Protein AF-A0A5V5UMH5-F1 (afdb_monomer_lite)

Sequence (50 aa):
MSIKQEEYSFYYKVKNERARKRLGFKAGFFWCTAKKQSLALSRGELAMDA

Secondary structure (DSSP, 8-state):
-----EEEEEEEE-S-HHHHHHH--SEEEEEEEESSHHHHHHHHHHHH--

Organism: NCBI:txid1151001

Radius of gyration: 13.34 Å; chains: 1; bounding box: 34×12×37 Å

Structure (mmCIF, N/CA/C/O backbone):
data_AF-A0A5V5UMH5-F1
#
_entry.id   AF-A0A5V5UMH5-F1
#
loop_
_atom_site.group_PDB
_atom_site.id
_atom_site.type_symbol
_atom_site.label_atom_id
_atom_site.label_alt_id
_atom_site.label_comp_id
_atom_site.label_asym_id
_atom_site.label_entity_id
_atom_site.label_seq_id
_atom_site.pdbx_PDB_ins_code
_atom_site.Cartn_x
_atom_site.Cartn_y
_atom_site.Cartn_z
_atom_site.occupancy
_atom_site.B_iso_or_equiv
_atom_site.auth_seq_id
_atom_site.auth_comp_id
_atom_site.auth_asym_id
_atom_site.auth_atom_id
_atom_site.pdbx_PDB_model_num
ATOM 1 N N . MET A 1 1 ? -19.551 -1.977 23.073 1.00 49.78 1 MET A N 1
ATOM 2 C CA . MET A 1 1 ? -19.450 -0.922 22.038 1.00 49.78 1 MET A CA 1
ATOM 3 C C . MET 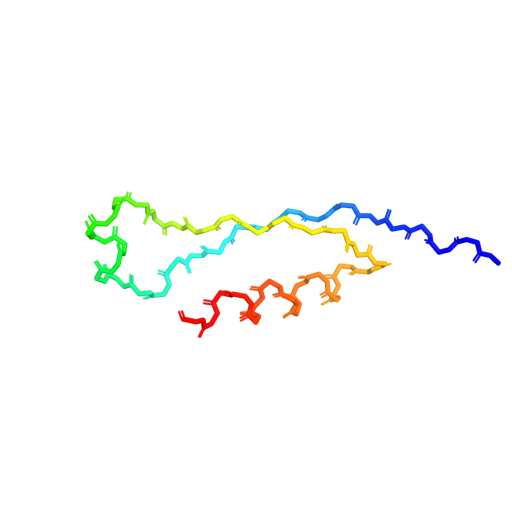A 1 1 ? -18.864 -1.538 20.777 1.00 49.78 1 MET A C 1
ATOM 5 O O . MET A 1 1 ? -17.789 -2.119 20.863 1.00 49.78 1 MET A O 1
ATOM 9 N N . SER A 1 2 ? -19.567 -1.476 19.641 1.00 70.12 2 SER A N 1
ATOM 10 C CA . SER A 1 2 ? -19.011 -1.937 18.362 1.00 70.12 2 SER A CA 1
ATOM 11 C C . SER A 1 2 ? -17.873 -1.003 17.961 1.00 70.12 2 SER A C 1
ATOM 13 O O . SER A 1 2 ? -18.076 0.206 17.845 1.00 70.12 2 SER A O 1
ATOM 15 N N . ILE A 1 3 ? -16.662 -1.540 17.830 1.00 75.12 3 ILE A N 1
ATOM 16 C CA . ILE A 1 3 ? -15.524 -0.746 17.377 1.00 75.12 3 ILE A CA 1
ATOM 17 C C . ILE A 1 3 ? -15.695 -0.576 15.872 1.00 75.12 3 ILE A C 1
ATOM 19 O O . ILE A 1 3 ? -15.499 -1.536 15.125 1.00 75.12 3 ILE A O 1
ATOM 23 N N . LYS A 1 4 ? -16.085 0.630 15.446 1.00 84.06 4 LYS A N 1
ATOM 24 C CA . LYS A 1 4 ? -16.191 0.969 14.027 1.00 84.06 4 LYS A CA 1
ATOM 25 C C . LYS A 1 4 ? -14.824 0.761 13.378 1.00 84.06 4 LYS A C 1
ATOM 27 O O . LYS A 1 4 ? -13.816 1.270 13.863 1.00 84.06 4 LYS A O 1
ATOM 32 N N . GLN A 1 5 ? -14.798 -0.070 12.344 1.00 88.62 5 GLN A N 1
ATOM 33 C CA . GLN A 1 5 ? -13.645 -0.197 11.467 1.00 88.62 5 GLN A CA 1
ATOM 34 C C . GLN A 1 5 ? -13.809 0.822 10.346 1.00 88.62 5 GLN A C 1
ATOM 36 O O . GLN A 1 5 ? -14.915 1.008 9.842 1.00 88.62 5 GLN A O 1
ATOM 41 N N . GLU A 1 6 ? -12.717 1.476 9.990 1.00 92.06 6 GLU A N 1
ATOM 42 C CA . GLU A 1 6 ? -12.637 2.434 8.897 1.00 92.06 6 GLU A CA 1
ATOM 43 C C . GLU A 1 6 ? -11.793 1.838 7.775 1.00 92.06 6 GLU A C 1
ATOM 45 O O . GLU A 1 6 ? -10.871 1.051 8.018 1.00 92.06 6 GLU A O 1
ATOM 50 N N . GLU A 1 7 ? -12.124 2.201 6.542 1.00 94.62 7 GLU A N 1
ATOM 51 C CA . GLU A 1 7 ? -11.310 1.875 5.380 1.00 94.62 7 GLU A CA 1
ATOM 52 C C . GLU A 1 7 ? -10.191 2.899 5.231 1.00 94.62 7 GLU A C 1
ATOM 54 O O . GLU A 1 7 ? -10.424 4.106 5.238 1.00 94.62 7 GLU A O 1
ATOM 59 N N . TYR A 1 8 ? -8.970 2.400 5.064 1.00 94.06 8 TYR A N 1
ATOM 60 C CA . TYR A 1 8 ? -7.802 3.219 4.798 1.00 94.06 8 TYR A CA 1
ATOM 61 C C . TYR A 1 8 ? -7.122 2.766 3.517 1.00 94.06 8 TYR A C 1
ATOM 63 O O . TYR A 1 8 ? -6.828 1.583 3.326 1.00 94.06 8 TYR A O 1
ATOM 71 N N . SER A 1 9 ? -6.818 3.742 2.674 1.00 92.56 9 SER A N 1
ATOM 72 C CA . SER A 1 9 ? -6.061 3.574 1.444 1.00 92.56 9 SER A CA 1
ATOM 73 C C . SER A 1 9 ? -4.766 4.368 1.507 1.00 92.56 9 SER A C 1
ATOM 75 O O . SER A 1 9 ? -4.786 5.570 1.782 1.00 92.56 9 SER A O 1
ATOM 77 N N . PHE A 1 10 ? -3.651 3.71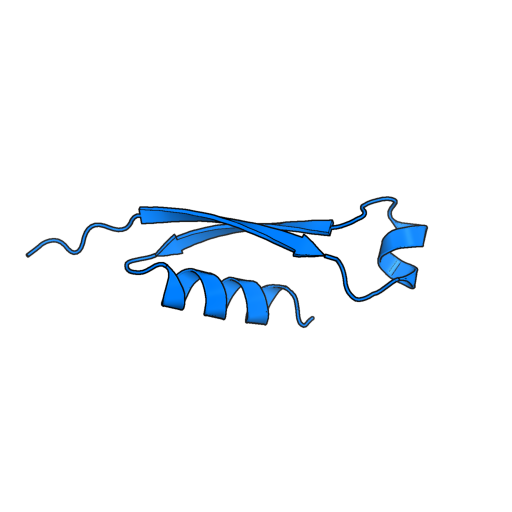9 1.193 1.00 91.69 10 PHE A N 1
ATOM 78 C CA . PHE A 1 10 ? -2.330 4.326 1.215 1.00 91.69 10 PHE A CA 1
ATOM 79 C C . PHE A 1 10 ? -1.593 4.105 -0.097 1.00 91.69 10 PHE A C 1
ATOM 81 O O . PHE A 1 10 ? -1.679 3.051 -0.730 1.00 91.69 10 PHE A O 1
ATOM 88 N N . TYR A 1 11 ? -0.816 5.115 -0.468 1.00 90.38 11 TYR A N 1
ATOM 89 C CA . TYR A 1 11 ? 0.077 5.085 -1.612 1.00 90.38 11 TYR A CA 1
ATOM 90 C C . TYR A 1 11 ? 1.520 4.983 -1.119 1.00 90.38 11 TYR A C 1
ATOM 92 O O . TYR A 1 11 ? 2.015 5.888 -0.446 1.00 90.38 11 TYR A O 1
ATOM 100 N N . TYR A 1 12 ? 2.202 3.896 -1.473 1.00 86.62 12 TYR A N 1
ATOM 101 C CA . TYR A 1 12 ? 3.581 3.639 -1.070 1.00 86.62 12 TYR A CA 1
ATOM 102 C C . TYR A 1 12 ? 4.500 3.633 -2.282 1.00 86.62 12 TYR A C 1
ATOM 104 O O . TYR A 1 12 ? 4.323 2.864 -3.229 1.00 86.62 12 TYR A O 1
ATOM 112 N N . LYS A 1 13 ? 5.543 4.463 -2.249 1.00 83.62 13 LYS A N 1
ATOM 113 C CA . LYS A 1 13 ? 6.573 4.436 -3.287 1.00 83.62 13 LYS A CA 1
ATOM 114 C C . LYS A 1 13 ? 7.319 3.107 -3.213 1.00 83.62 13 LYS A C 1
ATOM 116 O O . LYS A 1 13 ? 7.808 2.720 -2.156 1.00 83.62 13 LYS A O 1
ATOM 121 N N . VAL A 1 14 ? 7.447 2.432 -4.351 1.00 79.62 14 VAL A N 1
ATOM 122 C CA . VAL A 1 14 ? 8.194 1.174 -4.416 1.00 79.62 14 VAL A CA 1
ATOM 123 C C . VAL A 1 14 ? 9.668 1.490 -4.218 1.00 79.62 14 VAL A C 1
ATOM 125 O O . VAL A 1 14 ? 10.274 2.196 -5.032 1.00 79.62 14 VAL A O 1
ATOM 128 N N . LYS A 1 15 ? 10.230 0.980 -3.118 1.00 80.94 15 LYS A N 1
ATOM 129 C CA . LYS A 1 15 ? 11.639 1.177 -2.757 1.00 80.94 15 LYS A CA 1
ATOM 130 C C . LYS A 1 15 ? 12.568 0.490 -3.763 1.00 80.94 15 LYS A C 1
ATOM 132 O O . LYS A 1 15 ? 13.620 1.021 -4.105 1.00 80.94 15 LYS A O 1
ATOM 137 N N . ASN A 1 16 ? 12.152 -0.660 -4.295 1.00 81.81 16 ASN A N 1
ATOM 138 C CA . ASN A 1 16 ? 12.944 -1.431 -5.245 1.00 81.81 16 ASN A CA 1
ATOM 139 C C . ASN A 1 16 ? 12.889 -0.832 -6.663 1.00 81.81 16 ASN A C 1
ATOM 141 O O . ASN A 1 16 ? 11.970 -1.090 -7.445 1.00 81.81 16 ASN A O 1
ATOM 145 N N . GLU A 1 17 ? 13.914 -0.061 -7.028 1.00 82.62 17 GLU A N 1
ATOM 146 C CA . GLU A 1 17 ? 14.009 0.575 -8.348 1.00 82.62 17 GLU A CA 1
ATOM 147 C C . GLU A 1 17 ? 14.034 -0.416 -9.518 1.00 82.62 17 GLU A C 1
ATOM 149 O O . GLU A 1 17 ? 13.537 -0.106 -10.603 1.00 82.62 17 GLU A O 1
ATOM 154 N N . ARG A 1 18 ? 14.603 -1.610 -9.317 1.00 83.00 18 ARG A N 1
ATOM 155 C CA . ARG A 1 18 ? 14.706 -2.635 -10.361 1.00 83.00 18 ARG A CA 1
ATOM 156 C C . ARG A 1 18 ? 13.338 -3.238 -10.663 1.00 83.00 18 ARG A C 1
ATOM 158 O O . ARG A 1 18 ? 12.981 -3.370 -11.831 1.00 83.00 18 ARG A O 1
ATOM 165 N N . ALA A 1 19 ? 12.559 -3.541 -9.625 1.00 79.81 19 ALA A N 1
ATOM 166 C CA . ALA A 1 19 ? 11.170 -3.973 -9.765 1.00 79.81 19 ALA A CA 1
ATOM 167 C C . ALA A 1 19 ? 10.311 -2.872 -10.407 1.00 79.81 19 ALA A C 1
ATOM 169 O O . ALA A 1 19 ? 9.593 -3.153 -11.364 1.00 79.81 19 ALA A O 1
ATOM 170 N N . ARG A 1 20 ? 10.478 -1.615 -9.965 1.00 83.56 20 ARG A N 1
ATOM 171 C CA . ARG A 1 20 ? 9.814 -0.427 -10.531 1.00 83.56 20 ARG A CA 1
ATOM 172 C C . ARG A 1 20 ? 10.036 -0.304 -12.041 1.00 83.56 20 ARG A C 1
ATOM 174 O O . ARG A 1 20 ? 9.094 -0.093 -12.796 1.00 83.56 20 ARG A O 1
ATOM 181 N N . LYS A 1 21 ? 11.288 -0.451 -12.492 1.00 85.12 21 LYS A N 1
ATOM 182 C CA . LYS A 1 21 ? 11.657 -0.376 -13.917 1.00 85.12 21 LYS A CA 1
ATOM 183 C C . LYS A 1 21 ? 11.166 -1.584 -14.717 1.00 85.12 21 LYS A C 1
ATOM 185 O O . LYS A 1 21 ? 10.689 -1.403 -15.827 1.00 85.12 21 LYS A O 1
ATOM 190 N N . ARG A 1 22 ? 11.268 -2.798 -14.163 1.00 88.25 22 ARG A N 1
ATOM 191 C CA . ARG A 1 22 ? 10.862 -4.038 -14.849 1.00 88.25 22 ARG A CA 1
ATOM 192 C C . ARG A 1 22 ? 9.350 -4.139 -15.033 1.00 88.25 22 ARG A C 1
ATOM 194 O O . ARG A 1 22 ? 8.898 -4.604 -16.068 1.00 88.25 22 ARG A O 1
ATOM 201 N N . LEU A 1 23 ? 8.592 -3.762 -14.009 1.00 83.94 23 LEU A N 1
ATOM 202 C CA . LEU A 1 23 ? 7.141 -3.945 -13.965 1.00 83.94 23 LEU A CA 1
ATOM 203 C C . LEU A 1 23 ? 6.373 -2.665 -14.331 1.00 83.94 23 LEU A C 1
ATOM 205 O O . LEU A 1 23 ? 5.154 -2.695 -14.444 1.00 83.94 23 LEU A O 1
ATOM 209 N N . GLY A 1 24 ? 7.067 -1.536 -14.506 1.00 83.69 24 GLY A N 1
ATOM 210 C CA . GLY A 1 24 ? 6.493 -0.283 -15.003 1.00 83.69 24 GLY A CA 1
ATOM 211 C C . GLY A 1 24 ? 5.633 0.498 -14.002 1.00 83.69 24 GLY A C 1
ATOM 212 O O . GLY A 1 24 ? 5.229 1.620 -14.303 1.00 83.69 24 GLY A O 1
ATOM 213 N N . PHE A 1 25 ? 5.373 -0.027 -12.802 1.00 82.62 25 PHE A N 1
ATOM 214 C CA . PHE A 1 25 ? 4.637 0.695 -11.764 1.00 82.62 25 PHE A CA 1
ATOM 215 C C . PHE A 1 25 ? 5.577 1.526 -10.888 1.00 82.62 25 PHE A C 1
ATOM 217 O O 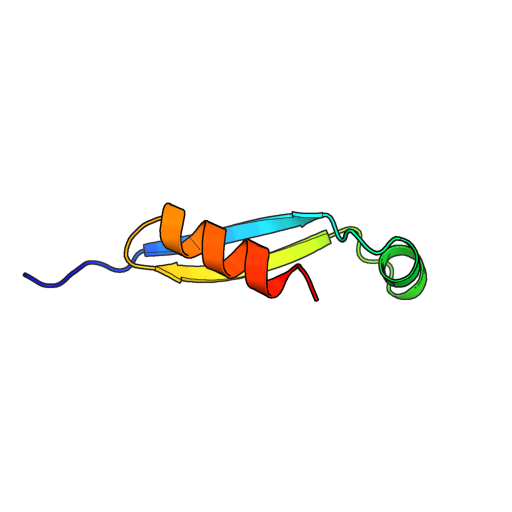. PHE A 1 25 ? 6.626 1.053 -10.464 1.00 82.62 25 PHE A O 1
ATOM 224 N N . LYS A 1 26 ? 5.201 2.779 -10.592 1.00 78.81 26 LYS A N 1
ATOM 225 C CA . LYS A 1 26 ? 6.006 3.709 -9.771 1.00 78.81 26 LYS A CA 1
ATOM 226 C C . LYS A 1 26 ? 5.814 3.515 -8.260 1.00 78.81 26 LYS A C 1
ATOM 228 O O . LYS A 1 26 ? 6.660 3.950 -7.476 1.00 78.81 26 LYS A O 1
ATOM 233 N N . ALA A 1 27 ? 4.719 2.876 -7.864 1.00 83.38 27 ALA A N 1
ATOM 234 C CA . ALA A 1 27 ? 4.278 2.729 -6.484 1.00 83.38 27 ALA A CA 1
ATOM 235 C C . ALA A 1 27 ? 3.298 1.560 -6.338 1.00 83.38 27 ALA A C 1
ATOM 237 O O . ALA A 1 27 ? 2.727 1.109 -7.331 1.00 83.38 27 ALA A O 1
ATOM 238 N N . GLY A 1 28 ? 3.122 1.104 -5.101 1.00 84.94 28 GLY A N 1
ATOM 239 C CA . GLY A 1 28 ? 2.091 0.159 -4.695 1.00 84.94 28 GLY A CA 1
ATOM 240 C C . GLY A 1 28 ? 0.953 0.879 -3.977 1.00 84.94 28 GLY A C 1
ATOM 241 O O . GLY A 1 28 ? 1.157 1.912 -3.332 1.00 84.94 28 GLY A O 1
ATOM 242 N N . PHE A 1 29 ? -0.245 0.322 -4.097 1.00 87.81 29 PHE A N 1
ATOM 243 C CA . PHE A 1 29 ? -1.415 0.761 -3.351 1.00 87.81 29 PHE A CA 1
ATOM 244 C C . PHE A 1 29 ? -1.720 -0.271 -2.271 1.00 87.81 29 PHE A C 1
ATOM 246 O O . PHE A 1 29 ? -1.758 -1.467 -2.556 1.00 87.81 29 PHE A O 1
ATOM 253 N N . PHE A 1 30 ? -1.925 0.190 -1.042 1.00 89.62 30 PHE A N 1
ATOM 254 C CA . PHE A 1 30 ? -2.296 -0.660 0.080 1.00 89.62 30 PHE A CA 1
ATOM 255 C C . PHE A 1 30 ? -3.662 -0.234 0.601 1.00 89.62 30 PHE A C 1
ATOM 257 O O . PHE A 1 30 ? -3.861 0.922 0.974 1.00 89.62 30 PHE A O 1
ATOM 264 N N . TRP A 1 31 ? -4.599 -1.176 0.631 1.00 93.50 31 TRP A N 1
ATOM 265 C CA . TRP A 1 31 ? -5.945 -0.971 1.148 1.00 93.50 31 TRP A CA 1
ATOM 266 C C . TRP A 1 31 ? -6.178 -1.932 2.305 1.00 93.50 31 TRP A C 1
ATOM 268 O O . TRP A 1 31 ? -5.924 -3.131 2.186 1.00 93.50 31 TRP A O 1
ATOM 278 N N . CYS A 1 32 ? -6.646 -1.411 3.437 1.00 93.50 32 CYS A N 1
ATOM 279 C CA . CYS A 1 32 ? -7.077 -2.245 4.548 1.00 93.50 32 CYS A CA 1
ATOM 280 C C . CYS A 1 32 ? -8.200 -1.594 5.356 1.00 93.50 32 CYS A C 1
ATOM 282 O O . CYS A 1 32 ? -8.365 -0.374 5.361 1.00 93.50 32 CYS A O 1
ATOM 284 N N . THR A 1 33 ? -8.931 -2.418 6.099 1.00 94.25 33 THR A N 1
ATOM 285 C CA . THR A 1 33 ? -9.842 -1.970 7.151 1.00 94.25 33 THR A CA 1
ATOM 286 C C . THR A 1 33 ? -9.127 -2.013 8.501 1.00 94.25 33 THR A C 1
ATOM 288 O O . THR A 1 33 ? -8.444 -2.983 8.857 1.00 94.25 33 THR A O 1
ATOM 291 N N . ALA A 1 34 ? -9.245 -0.946 9.287 1.00 93.19 34 ALA A N 1
ATOM 292 C CA . ALA A 1 34 ? -8.631 -0.884 10.607 1.00 93.19 34 ALA A CA 1
ATOM 293 C C . ALA A 1 34 ? -9.463 -0.067 11.591 1.00 93.19 34 ALA A C 1
ATOM 295 O O . ALA A 1 34 ? -10.260 0.786 11.231 1.00 93.19 34 ALA A O 1
ATOM 296 N N . LYS A 1 35 ? -9.243 -0.322 12.881 1.00 92.31 35 LYS A N 1
ATOM 297 C CA . LYS A 1 35 ? -9.899 0.415 13.972 1.00 92.31 35 LYS A CA 1
ATOM 298 C C . LYS A 1 35 ? -9.307 1.814 14.186 1.00 92.31 35 LYS A C 1
ATOM 300 O O . LYS A 1 35 ? -9.912 2.624 14.875 1.00 92.31 35 LYS A O 1
ATOM 305 N N . LYS A 1 36 ? -8.077 2.036 13.711 1.00 93.56 36 LYS A N 1
ATOM 306 C CA . LYS A 1 36 ? -7.304 3.279 13.837 1.00 93.56 36 LYS A CA 1
ATOM 307 C C . LYS A 1 36 ? -6.343 3.395 12.656 1.00 93.56 36 LYS A C 1
ATOM 309 O O . LYS A 1 36 ? -5.741 2.390 12.268 1.00 93.56 36 LYS A O 1
ATOM 314 N N . GLN A 1 37 ? -6.115 4.615 12.182 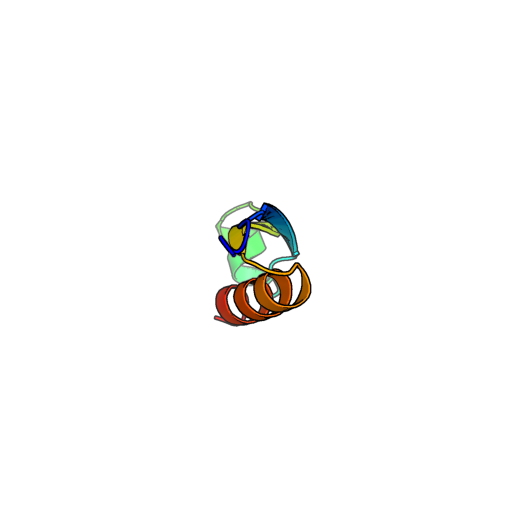1.00 91.50 37 GLN A N 1
ATOM 315 C CA . GLN A 1 37 ? -5.186 4.902 11.087 1.00 91.50 37 GLN A CA 1
ATOM 316 C C . GLN A 1 37 ? -3.745 4.467 11.389 1.00 91.50 37 GLN A C 1
ATOM 318 O O . GLN A 1 37 ? -3.073 3.938 10.511 1.00 91.50 37 GLN A O 1
ATOM 323 N N . SER A 1 38 ? -3.270 4.620 12.630 1.00 93.44 38 SER A N 1
ATOM 324 C CA . SER A 1 38 ? -1.906 4.216 13.013 1.00 93.44 38 SER A CA 1
ATOM 325 C C . SER A 1 38 ? -1.653 2.716 12.831 1.00 93.44 38 SER A C 1
ATOM 327 O O . SER A 1 38 ? -0.588 2.311 12.375 1.00 93.44 38 SER A O 1
ATOM 329 N N . LEU A 1 39 ? -2.658 1.885 13.123 1.00 93.56 39 LEU A N 1
ATOM 330 C CA . LEU A 1 39 ? -2.593 0.443 12.886 1.00 93.56 39 LEU A CA 1
ATOM 331 C C . LEU A 1 39 ? -2.594 0.122 11.386 1.00 93.56 39 LEU A C 1
ATOM 333 O O . LEU A 1 39 ? -1.924 -0.811 10.953 1.00 93.56 39 LEU A O 1
ATOM 337 N N . ALA A 1 40 ? -3.348 0.890 10.602 1.00 93.81 40 ALA A N 1
ATOM 338 C CA . ALA A 1 40 ? -3.400 0.755 9.153 1.00 93.81 40 ALA A CA 1
ATOM 339 C C . ALA A 1 40 ? -2.049 1.116 8.501 1.00 93.81 40 ALA A C 1
ATOM 341 O O . ALA A 1 40 ? -1.566 0.368 7.655 1.00 93.81 40 ALA A O 1
ATOM 342 N N . LEU A 1 41 ? -1.403 2.193 8.967 1.00 92.88 41 LEU A N 1
ATOM 343 C CA . LEU A 1 41 ? -0.063 2.612 8.540 1.00 92.88 41 LEU A CA 1
ATOM 344 C C . LEU A 1 41 ? 0.996 1.552 8.854 1.00 92.88 41 LEU A C 1
ATOM 346 O O . LEU A 1 41 ? 1.723 1.148 7.955 1.00 92.88 41 LEU A O 1
ATOM 350 N N . SER A 1 42 ? 1.032 1.046 10.092 1.00 92.62 42 SER A N 1
ATOM 351 C CA . SER A 1 42 ? 1.997 0.012 10.498 1.00 92.62 42 SER A CA 1
ATOM 352 C C . SER A 1 42 ? 1.858 -1.273 9.668 1.00 92.62 42 SER A C 1
ATOM 354 O O . SER A 1 42 ? 2.855 -1.880 9.280 1.00 92.62 42 SER A O 1
ATOM 356 N N . ARG A 1 43 ? 0.624 -1.669 9.327 1.00 91.50 43 ARG A N 1
ATOM 357 C CA . ARG A 1 43 ? 0.370 -2.810 8.431 1.00 91.50 43 ARG A CA 1
ATOM 358 C C . ARG A 1 43 ? 0.828 -2.545 7.002 1.00 91.50 43 ARG A C 1
ATOM 360 O O . ARG A 1 43 ? 1.387 -3.444 6.382 1.00 91.50 43 ARG A O 1
ATOM 367 N N . GLY A 1 44 ? 0.588 -1.340 6.489 1.00 91.62 44 GLY A N 1
ATOM 368 C CA . GLY A 1 44 ? 1.017 -0.956 5.148 1.00 91.62 44 GLY A CA 1
ATOM 369 C C . GLY A 1 44 ? 2.536 -0.880 5.024 1.00 91.62 44 GLY A C 1
ATOM 370 O O . GLY A 1 44 ? 3.087 -1.355 4.039 1.00 91.62 44 GLY A O 1
ATOM 371 N N . GLU A 1 45 ? 3.229 -0.372 6.045 1.00 88.81 45 GLU A N 1
ATOM 372 C CA . GLU A 1 45 ? 4.694 -0.373 6.092 1.00 88.81 45 GLU A CA 1
ATOM 373 C C . GLU A 1 45 ? 5.253 -1.795 6.060 1.00 88.81 45 GLU A C 1
ATOM 375 O O . GLU A 1 45 ? 6.091 -2.088 5.212 1.00 88.81 45 GLU A O 1
ATOM 380 N N . LEU A 1 46 ? 4.732 -2.691 6.905 1.00 88.38 46 LEU A N 1
ATOM 381 C CA . LEU A 1 46 ? 5.148 -4.094 6.931 1.00 88.38 46 LEU A CA 1
ATOM 382 C C . LEU A 1 46 ? 4.900 -4.801 5.589 1.00 88.38 46 LEU A C 1
ATOM 384 O O . LEU A 1 46 ? 5.753 -5.548 5.120 1.00 88.38 46 LEU A O 1
ATOM 388 N N . ALA A 1 47 ? 3.750 -4.560 4.954 1.00 85.19 47 ALA A N 1
ATOM 389 C CA . ALA A 1 47 ? 3.410 -5.168 3.667 1.00 85.19 47 ALA A CA 1
ATOM 390 C C . ALA A 1 47 ? 4.313 -4.692 2.516 1.00 85.19 47 ALA A C 1
ATOM 392 O O . ALA A 1 47 ? 4.502 -5.417 1.541 1.00 85.19 47 ALA A O 1
ATOM 393 N N . MET A 1 48 ? 4.856 -3.477 2.617 1.00 83.25 48 MET A N 1
ATOM 394 C CA . MET A 1 48 ? 5.676 -2.853 1.576 1.00 83.25 48 MET A CA 1
ATOM 395 C C . MET A 1 48 ? 7.188 -3.000 1.806 1.00 83.25 48 MET A C 1
ATOM 397 O O . MET A 1 48 ? 7.959 -2.551 0.955 1.00 83.25 48 MET A O 1
ATOM 401 N N . ASP A 1 49 ? 7.619 -3.586 2.928 1.00 76.94 49 ASP A N 1
ATOM 402 C CA . ASP A 1 49 ? 9.037 -3.812 3.260 1.00 76.94 49 ASP A CA 1
ATOM 403 C C . ASP A 1 49 ? 9.596 -5.155 2.744 1.00 76.94 49 ASP A C 1
ATOM 405 O O . ASP A 1 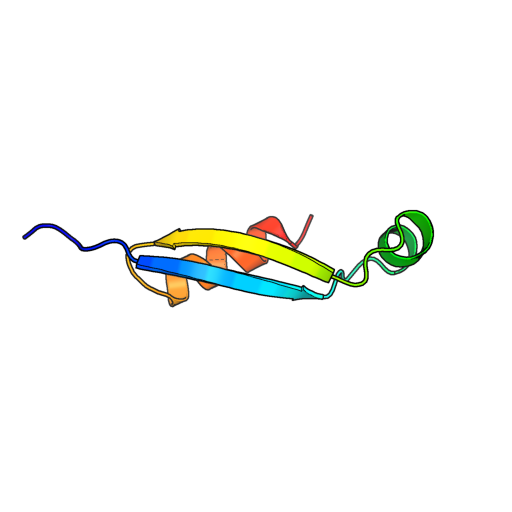49 ? 10.727 -5.516 3.063 1.00 76.94 49 ASP A O 1
ATOM 409 N N . ALA A 1 50 ? 8.809 -5.883 1.944 1.00 58.84 50 ALA A N 1
ATOM 410 C CA . ALA A 1 50 ? 9.184 -7.147 1.303 1.00 58.84 50 ALA A CA 1
ATOM 411 C C . ALA A 1 50 ? 10.025 -6.980 0.019 1.00 58.84 50 ALA A C 1
ATOM 413 O O . ALA A 1 50 ? 9.866 -5.966 -0.706 1.00 58.84 50 ALA A O 1
#

pLDDT: mean 85.91, std 8.66, range [49.78, 94.62]

Foldseek 3Di:
DPLDWDKDKDWAAQ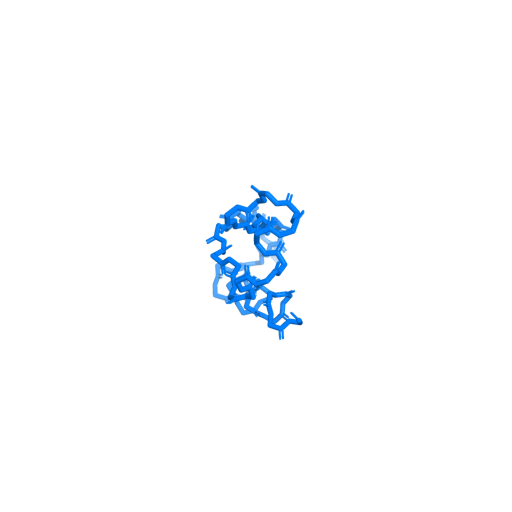PDVVCCVVVVPRTDIDIDIGSDVVVSVVVVVVVRVD